Protein AF-A0A416JDW0-F1 (afdb_monomer_lite)

Foldseek 3Di:
DLVCPLDDLDPPPPDDDDDDPPDPCVPVVVVLVCCCQPVPANVCCVPFQNDDPQQFHADPQATDGDPVNVVVPDDGHPVCCVVGPNPDCPSPSHDDDPVVVVVVVVVVVVVVVVVVVDDDDDDQDPPLDPLCVVCVVVLVVLLVVLVVCCVVVVDPPVVSSVSSVVVCVVSVVVVVSCSRSVD

Radius of gyration: 22.22 Å; chains: 1; bounding box: 46×46×51 Å

Secondary structure (DSSP, 8-state):
-TTSTT--------------TT-S-HHHHHHHHHHHHH-HHHHHHHHTS--BTTTEEEETTEEEE-HHHHTTT-----TTGGGSS--SGGGSSSPPPHHHHHHHHHHHHHHHHHHHHPPP-PPPPTTS-HHHHHHHHHHHHHHHHHHHHHHTTSS-HHHHHHHHHHHHHHTTHHHHHHHHH--

pLDDT: mean 84.16, std 10.85, range [54.25, 98.12]

Structure (mmCIF, N/CA/C/O backbone):
data_AF-A0A416JDW0-F1
#
_entry.id   AF-A0A416JDW0-F1
#
loop_
_atom_site.group_PDB
_atom_site.id
_atom_site.type_symbol
_atom_site.label_atom_id
_atom_site.label_alt_id
_atom_site.label_comp_id
_atom_site.label_asym_id
_atom_site.label_entity_id
_atom_site.label_seq_id
_atom_site.pdbx_PDB_ins_code
_atom_site.Cartn_x
_atom_site.Cartn_y
_atom_site.Cartn_z
_atom_site.occupancy
_atom_site.B_iso_or_equiv
_atom_site.auth_seq_id
_atom_site.auth_comp_id
_atom_site.auth_asym_id
_atom_site.auth_atom_id
_atom_site.pdbx_PDB_model_num
ATOM 1 N N . GLY A 1 1 ? -7.360 1.582 20.248 1.00 73.31 1 GLY A N 1
ATOM 2 C CA . GLY A 1 1 ? -8.631 2.336 20.183 1.00 73.31 1 GLY A CA 1
ATOM 3 C C . GLY A 1 1 ? -8.398 3.843 20.262 1.00 73.31 1 GLY A C 1
ATOM 4 O O . GLY A 1 1 ? -7.242 4.260 20.261 1.00 73.31 1 GLY A O 1
ATOM 5 N N . PRO A 1 2 ? -9.464 4.667 20.319 1.00 79.69 2 PRO A N 1
ATOM 6 C CA . PRO A 1 2 ? -9.404 6.138 20.328 1.00 79.69 2 PRO A CA 1
ATOM 7 C C . PRO A 1 2 ? -8.590 6.751 21.475 1.00 79.69 2 PRO A C 1
ATOM 9 O O . PRO A 1 2 ? -8.130 7.880 21.374 1.00 79.69 2 PRO A O 1
ATOM 12 N N . ASP A 1 3 ? -8.414 6.010 22.566 1.00 79.75 3 ASP A N 1
ATOM 13 C CA . ASP A 1 3 ? -7.656 6.407 23.753 1.00 79.75 3 ASP A CA 1
ATOM 14 C C . ASP A 1 3 ? -6.174 5.987 23.701 1.00 79.75 3 ASP A C 1
ATOM 16 O O . ASP A 1 3 ? -5.453 6.115 24.690 1.00 79.75 3 ASP A O 1
ATOM 20 N N . GLY A 1 4 ? -5.722 5.441 22.567 1.00 73.94 4 GLY A N 1
ATOM 21 C CA . GLY A 1 4 ? -4.365 4.931 22.387 1.00 73.94 4 GLY A CA 1
ATOM 22 C C . GLY A 1 4 ? -4.093 3.585 23.068 1.00 73.94 4 GLY A C 1
ATOM 23 O O . GLY A 1 4 ? -2.964 3.103 23.011 1.00 73.94 4 GLY A O 1
ATOM 24 N N . LYS A 1 5 ? -5.091 2.942 23.692 1.00 73.19 5 LYS A N 1
ATOM 25 C CA . LYS A 1 5 ? -4.924 1.625 24.328 1.00 73.19 5 LYS A CA 1
ATOM 26 C C . LYS A 1 5 ? -5.239 0.490 23.359 1.00 73.19 5 LYS A C 1
ATOM 28 O O . LYS A 1 5 ? -6.088 0.631 22.482 1.00 73.19 5 LYS A O 1
ATOM 33 N N . GLY A 1 6 ? -4.549 -0.640 23.526 1.00 66.31 6 GLY A N 1
ATOM 34 C CA . GLY A 1 6 ? -4.767 -1.858 22.732 1.00 66.31 6 GLY A CA 1
ATOM 35 C C . GLY A 1 6 ? -4.328 -1.763 21.267 1.00 66.31 6 GLY A C 1
ATOM 36 O O . GLY A 1 6 ? -4.784 -2.555 20.454 1.00 66.31 6 GLY A O 1
ATOM 37 N N . GLY A 1 7 ? -3.474 -0.790 20.927 1.00 67.69 7 GLY A N 1
ATOM 38 C CA . GLY A 1 7 ? -2.948 -0.603 19.575 1.00 67.69 7 GLY A CA 1
ATOM 39 C C . GLY A 1 7 ? -3.816 0.279 18.672 1.00 67.69 7 GLY A C 1
ATOM 40 O O . GLY A 1 7 ? -4.986 0.577 18.949 1.00 67.69 7 GLY A O 1
ATOM 41 N N . GLY A 1 8 ? -3.201 0.744 17.585 1.00 64.88 8 GLY A N 1
ATOM 42 C CA . GLY A 1 8 ? -3.895 1.401 16.484 1.00 64.88 8 GLY A CA 1
ATOM 43 C C . GLY A 1 8 ? -4.323 0.358 15.460 1.00 64.88 8 GLY A C 1
ATOM 44 O O . GLY A 1 8 ? -3.475 -0.363 14.940 1.00 64.88 8 GLY A O 1
ATOM 45 N N . LEU A 1 9 ? -5.620 0.296 15.154 1.00 70.56 9 LEU A N 1
ATOM 46 C CA . LEU A 1 9 ? -6.118 -0.464 14.009 1.00 70.56 9 LEU A CA 1
ATOM 47 C C . LEU A 1 9 ? -5.802 0.353 12.759 1.00 70.56 9 LEU A C 1
ATOM 49 O O . LEU A 1 9 ? -6.582 1.204 12.341 1.00 70.56 9 LEU A O 1
ATOM 53 N N . ASN A 1 10 ? -4.593 0.174 12.240 1.00 61.62 10 ASN A N 1
ATOM 54 C CA . ASN A 1 10 ? -4.193 0.749 10.970 1.00 61.62 10 ASN A CA 1
ATOM 55 C C . ASN A 1 10 ? -4.139 -0.370 9.939 1.00 61.62 10 ASN A C 1
ATOM 57 O O . ASN A 1 10 ? -3.278 -1.251 10.002 1.00 61.62 10 ASN A O 1
ATOM 61 N N . GLU A 1 11 ? -5.054 -0.310 8.981 1.00 59.06 11 GLU A N 1
ATOM 62 C CA . GLU A 1 11 ? -5.059 -1.194 7.830 1.00 59.06 11 GLU A CA 1
ATOM 63 C C . GLU A 1 11 ? -3.897 -0.824 6.912 1.00 59.06 11 GLU A C 1
ATOM 65 O O . GLU A 1 11 ? -4.017 -0.068 5.950 1.00 59.06 11 GLU A O 1
ATOM 70 N N . SER A 1 12 ? -2.730 -1.391 7.198 1.00 55.06 12 SER A N 1
ATOM 71 C CA . SER A 1 12 ? -1.720 -1.572 6.168 1.00 55.06 12 SER A CA 1
ATOM 72 C C . SER A 1 12 ? -2.220 -2.683 5.252 1.00 55.06 12 SER A C 1
ATOM 74 O O . SER A 1 12 ? -1.823 -3.837 5.421 1.00 55.06 12 SER A O 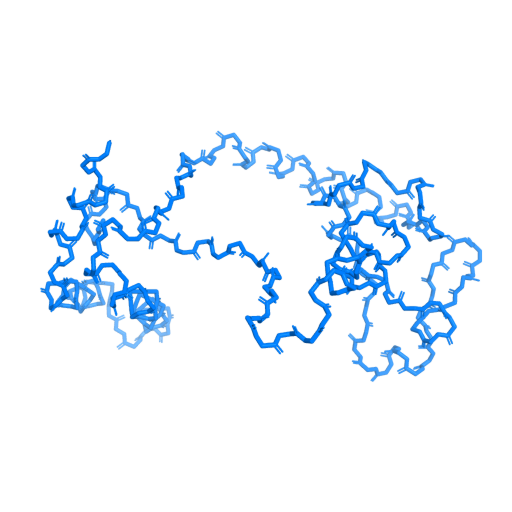1
ATOM 76 N N . ILE A 1 13 ? -3.062 -2.347 4.279 1.00 54.25 13 ILE A N 1
ATOM 77 C CA . ILE A 1 13 ? -3.380 -3.271 3.193 1.00 54.25 13 ILE A CA 1
ATOM 78 C C . ILE A 1 13 ? -2.045 -3.657 2.550 1.00 54.25 13 ILE A C 1
ATOM 80 O O . ILE A 1 13 ? -1.315 -2.804 2.044 1.00 54.25 13 ILE A O 1
ATOM 84 N N . GLN A 1 14 ? -1.685 -4.935 2.632 1.00 58.06 14 GLN A N 1
ATOM 85 C CA . GLN A 1 14 ? -0.688 -5.476 1.726 1.00 58.06 14 GLN A CA 1
ATOM 86 C C . GLN A 1 14 ? -1.386 -5.581 0.375 1.00 58.06 14 GLN A C 1
ATOM 88 O O . GLN A 1 14 ? -2.380 -6.295 0.249 1.00 58.06 14 GLN A O 1
ATOM 93 N N . THR A 1 15 ? -0.926 -4.814 -0.611 1.00 66.38 15 THR A N 1
ATOM 94 C CA . THR A 1 15 ? -1.395 -4.974 -1.987 1.00 66.38 15 THR A CA 1
ATOM 95 C C . THR A 1 15 ? -1.137 -6.419 -2.393 1.00 66.38 15 THR A C 1
ATOM 97 O O . THR A 1 15 ? 0.011 -6.856 -2.424 1.00 66.38 15 THR A O 1
ATOM 100 N N . ALA A 1 16 ? -2.205 -7.160 -2.668 1.00 76.19 16 ALA A N 1
ATOM 101 C CA . ALA A 1 16 ? -2.135 -8.553 -3.070 1.00 76.19 16 ALA A CA 1
ATOM 102 C C . ALA A 1 16 ? -2.875 -8.746 -4.390 1.00 76.19 16 ALA A C 1
ATOM 104 O O . ALA A 1 16 ? -3.900 -8.113 -4.651 1.00 76.19 16 ALA A O 1
ATOM 105 N N . TRP A 1 17 ? -2.351 -9.650 -5.208 1.00 85.38 17 TRP A N 1
ATOM 106 C CA . TRP A 1 17 ? -3.051 -10.153 -6.377 1.00 85.38 17 TRP A CA 1
ATOM 107 C C . TRP A 1 17 ? -3.919 -11.338 -5.958 1.00 85.38 17 TRP A C 1
ATOM 109 O O . TRP A 1 17 ? -3.442 -12.251 -5.286 1.00 85.38 17 TRP A O 1
ATOM 119 N N . CYS A 1 18 ? -5.182 -11.337 -6.375 1.00 90.38 18 CYS A N 1
ATOM 120 C CA . CYS A 1 18 ? -6.110 -12.438 -6.135 1.00 90.38 18 CYS A CA 1
ATOM 121 C C . CYS A 1 18 ? -6.569 -13.026 -7.470 1.00 90.38 18 CYS A C 1
ATOM 123 O O . CYS A 1 18 ? -6.873 -12.290 -8.410 1.00 90.38 18 CYS A O 1
ATOM 125 N N . ILE A 1 19 ? -6.665 -14.353 -7.538 1.00 95.50 19 ILE A N 1
ATOM 126 C CA . ILE A 1 19 ? -7.246 -15.062 -8.680 1.00 95.50 19 ILE A CA 1
ATOM 127 C C . ILE A 1 19 ? -8.703 -15.366 -8.337 1.00 95.50 19 ILE A C 1
ATOM 129 O O . ILE A 1 19 ? -8.986 -16.008 -7.327 1.00 95.50 19 ILE A O 1
ATOM 133 N N . SER A 1 20 ? -9.630 -14.885 -9.169 1.00 96.25 20 SER A N 1
ATOM 134 C CA . SER A 1 20 ? -11.060 -15.163 -8.999 1.00 96.25 20 SER A CA 1
ATOM 135 C C . SER A 1 20 ? -11.331 -16.669 -9.023 1.00 96.25 20 SER A C 1
ATOM 137 O O . SER A 1 20 ? -10.753 -17.392 -9.838 1.00 96.25 20 SER A O 1
ATOM 139 N N . SER A 1 21 ? -12.278 -17.128 -8.203 1.00 96.00 21 SER A N 1
ATOM 140 C CA . SER A 1 21 ? -12.799 -18.501 -8.250 1.00 96.00 21 SER A CA 1
ATOM 141 C C . SER A 1 21 ? -13.449 -18.853 -9.595 1.00 96.00 21 SER A C 1
ATOM 143 O O . SER A 1 21 ? -13.609 -20.028 -9.909 1.00 96.00 21 SER A O 1
ATOM 145 N N . GLU A 1 22 ? -13.788 -17.850 -10.406 1.00 97.50 22 GLU A N 1
ATOM 146 C CA . GLU A 1 22 ? -14.345 -18.004 -11.755 1.00 97.50 22 GLU A CA 1
ATOM 147 C C . GLU A 1 22 ? -13.271 -17.988 -12.861 1.00 97.50 22 GLU A C 1
ATOM 149 O O . GLU A 1 22 ? -13.596 -18.050 -14.051 1.00 97.50 22 GLU A O 1
ATOM 154 N N . CYS A 1 23 ? -11.985 -17.876 -12.506 1.00 97.62 23 CYS A N 1
ATOM 155 C CA . CYS A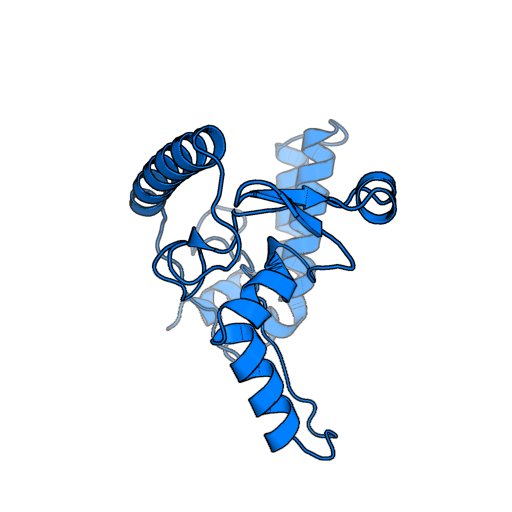 1 23 ? -10.900 -17.896 -13.481 1.00 97.62 23 CYS A CA 1
ATOM 156 C C . CYS A 1 23 ? -10.873 -19.241 -14.219 1.00 97.62 23 CYS A C 1
ATOM 158 O O . CYS A 1 23 ? -10.773 -20.303 -13.609 1.00 97.62 23 CYS A O 1
ATOM 160 N N . LYS A 1 24 ? -10.931 -19.193 -15.554 1.00 98.06 24 LYS A N 1
ATOM 161 C CA . LYS A 1 24 ? -10.934 -20.401 -16.394 1.00 98.06 24 LYS A CA 1
ATOM 162 C C . LYS A 1 24 ? -9.583 -21.119 -16.430 1.00 98.06 24 LYS A C 1
ATOM 164 O O . LYS A 1 24 ? -9.547 -22.294 -16.776 1.00 98.06 24 LYS A O 1
ATOM 169 N N . ASP A 1 25 ? -8.500 -20.414 -16.107 1.00 98.12 25 ASP A N 1
ATOM 170 C CA . ASP A 1 25 ? -7.140 -20.954 -16.061 1.00 98.12 25 ASP A CA 1
ATOM 171 C C . ASP A 1 25 ? -6.351 -20.308 -14.902 1.00 98.12 25 ASP A C 1
ATOM 173 O O . ASP A 1 25 ? -5.569 -19.373 -15.112 1.00 98.12 25 ASP A O 1
ATOM 177 N N . PRO A 1 26 ? -6.591 -20.752 -13.653 1.00 97.69 26 PRO A N 1
ATOM 178 C CA . PRO A 1 26 ? -5.926 -20.187 -12.481 1.00 97.69 26 PRO A CA 1
ATOM 179 C C . PRO A 1 26 ? -4.413 -20.447 -12.483 1.00 97.69 26 PRO A C 1
ATOM 181 O O . PRO A 1 26 ? -3.652 -19.627 -11.977 1.00 97.69 26 PRO A O 1
ATOM 184 N N . GLU A 1 27 ? -3.956 -21.535 -13.105 1.00 97.69 27 GLU A N 1
ATOM 185 C CA . GLU A 1 27 ? -2.532 -21.859 -13.220 1.00 97.69 27 GLU A CA 1
ATOM 186 C C . GLU A 1 27 ? -1.805 -20.876 -14.145 1.00 97.69 27 GLU A C 1
ATOM 188 O O . GLU A 1 27 ? -0.713 -20.405 -13.829 1.00 97.69 27 GLU A O 1
ATOM 193 N N . ALA A 1 28 ? -2.405 -20.513 -15.285 1.00 97.62 28 ALA A N 1
ATOM 194 C CA . ALA A 1 28 ? -1.854 -19.462 -16.138 1.00 97.62 28 ALA A CA 1
ATOM 195 C C . ALA A 1 28 ? -1.855 -18.097 -15.448 1.00 97.62 28 ALA A C 1
ATOM 197 O O . ALA A 1 28 ? -0.869 -17.369 -15.556 1.00 97.62 28 ALA A O 1
ATOM 198 N N . ALA A 1 29 ? -2.921 -17.761 -14.717 1.00 97.25 29 ALA A N 1
ATOM 199 C CA . ALA A 1 29 ? -2.973 -16.523 -13.946 1.00 97.25 29 ALA A CA 1
ATOM 200 C C . ALA A 1 29 ? -1.866 -16.471 -12.877 1.00 97.25 29 ALA A C 1
ATOM 202 O O . ALA A 1 29 ? -1.208 -15.441 -12.736 1.00 97.25 29 ALA A O 1
ATOM 203 N N . MET A 1 30 ? -1.600 -17.587 -12.188 1.00 96.19 30 MET A N 1
ATOM 204 C CA . MET A 1 30 ? -0.512 -17.671 -11.213 1.00 96.19 30 MET A CA 1
ATOM 205 C C . MET A 1 30 ? 0.859 -17.478 -11.867 1.00 96.19 30 MET A C 1
ATOM 207 O O . MET A 1 30 ? 1.655 -16.698 -11.355 1.00 96.19 30 MET A O 1
ATOM 211 N N . ARG A 1 31 ? 1.117 -18.088 -13.034 1.00 96.56 31 ARG A N 1
ATOM 212 C CA . ARG A 1 31 ? 2.378 -17.877 -13.775 1.00 96.56 31 ARG A CA 1
ATOM 213 C C . ARG A 1 31 ? 2.609 -16.413 -14.159 1.00 96.56 31 ARG A C 1
ATOM 215 O O . ARG A 1 31 ? 3.746 -15.953 -14.165 1.00 96.56 31 ARG A O 1
ATOM 222 N N . VAL A 1 32 ? 1.548 -15.667 -14.476 1.00 94.19 32 VAL A N 1
ATOM 223 C CA . VAL A 1 32 ? 1.656 -14.222 -14.751 1.00 94.19 32 VAL A CA 1
ATOM 224 C C . VAL A 1 32 ? 2.011 -13.447 -13.482 1.00 94.19 32 VAL A C 1
ATOM 226 O O . VAL A 1 32 ? 2.886 -12.585 -13.526 1.00 94.19 32 VAL A O 1
ATOM 229 N N . ILE A 1 33 ? 1.362 -13.754 -12.354 1.00 92.69 33 ILE A N 1
ATOM 230 C CA . ILE A 1 33 ? 1.663 -13.120 -11.060 1.00 92.69 33 ILE A CA 1
ATOM 231 C C . ILE A 1 33 ? 3.106 -13.420 -10.638 1.00 92.69 33 ILE A C 1
ATOM 233 O O . ILE A 1 33 ? 3.813 -12.507 -10.219 1.00 92.69 33 ILE A O 1
ATOM 237 N N . GLU A 1 34 ? 3.551 -14.669 -10.789 1.00 90.31 34 GLU A N 1
ATOM 238 C CA . GLU A 1 34 ? 4.932 -15.091 -10.545 1.00 90.31 34 GLU A CA 1
ATOM 239 C C . GLU A 1 34 ? 5.906 -14.264 -11.388 1.00 90.31 34 GLU A C 1
ATOM 241 O O . GLU A 1 34 ? 6.780 -13.615 -10.824 1.00 90.31 34 GLU A O 1
ATOM 246 N N . ALA A 1 35 ? 5.697 -14.176 -12.707 1.00 90.19 35 ALA A N 1
ATOM 247 C CA . ALA A 1 35 ? 6.548 -13.373 -13.583 1.00 90.19 35 ALA A CA 1
ATOM 248 C C . ALA A 1 35 ? 6.613 -11.898 -13.144 1.00 90.19 35 ALA A C 1
ATOM 250 O O . ALA A 1 35 ? 7.698 -11.346 -13.016 1.00 90.19 35 ALA A O 1
ATOM 251 N N . ILE A 1 36 ? 5.479 -11.264 -12.830 1.00 87.44 36 ILE A N 1
ATOM 252 C CA . ILE A 1 36 ? 5.455 -9.871 -12.343 1.00 87.44 36 ILE A CA 1
ATOM 253 C C . ILE A 1 36 ? 6.233 -9.711 -11.022 1.00 87.44 36 ILE A C 1
ATOM 255 O O . ILE A 1 36 ? 6.812 -8.654 -10.763 1.00 87.44 36 ILE A O 1
ATOM 259 N N . ALA A 1 37 ? 6.230 -10.728 -10.160 1.00 82.62 37 ALA A N 1
ATOM 260 C CA . ALA A 1 37 ? 6.868 -10.668 -8.850 1.00 82.62 37 ALA A CA 1
ATOM 261 C C . ALA A 1 37 ? 8.365 -11.015 -8.875 1.00 82.62 37 ALA A C 1
ATOM 263 O O . ALA A 1 37 ? 9.118 -10.458 -8.076 1.00 82.62 37 ALA A O 1
ATOM 264 N N . THR A 1 38 ? 8.788 -11.940 -9.741 1.00 81.19 38 THR A N 1
ATOM 265 C CA . THR A 1 38 ? 10.124 -12.552 -9.675 1.00 81.19 38 THR A CA 1
ATOM 266 C C . THR A 1 38 ? 10.998 -12.289 -10.890 1.00 81.19 38 THR A C 1
ATOM 268 O O . THR A 1 38 ? 12.216 -12.385 -10.765 1.00 81.19 38 THR A O 1
ATOM 271 N N . ASP A 1 39 ? 10.421 -12.002 -12.060 1.00 84.81 39 ASP A N 1
ATOM 272 C CA . ASP A 1 39 ? 11.208 -11.663 -13.244 1.00 84.81 39 ASP A CA 1
ATOM 273 C C . ASP A 1 39 ? 11.653 -10.188 -13.152 1.00 84.81 39 ASP A C 1
ATOM 275 O O . ASP A 1 39 ? 10.799 -9.300 -13.064 1.00 84.81 39 ASP A O 1
ATOM 279 N N . PRO A 1 40 ? 12.968 -9.894 -13.136 1.00 78.12 40 PRO A N 1
ATOM 280 C CA . PRO A 1 40 ? 13.460 -8.533 -12.924 1.00 78.12 40 PRO A CA 1
ATOM 281 C C . PRO A 1 40 ? 13.014 -7.537 -13.998 1.00 78.12 40 PRO A C 1
ATOM 283 O O . PRO A 1 40 ? 12.765 -6.372 -13.685 1.00 78.12 40 PRO A O 1
ATOM 286 N N . GLU A 1 41 ? 12.892 -7.984 -15.250 1.00 80.88 41 GLU A N 1
ATOM 287 C CA . GLU A 1 41 ? 12.478 -7.140 -16.370 1.00 80.88 41 GLU A CA 1
ATOM 288 C C . GLU A 1 41 ? 10.982 -6.831 -16.275 1.00 80.88 41 GLU A C 1
ATOM 290 O O . GLU A 1 41 ? 10.581 -5.666 -16.327 1.00 80.88 41 GLU A O 1
ATOM 295 N N . MET A 1 42 ? 10.155 -7.852 -16.040 1.00 86.00 42 MET A N 1
ATOM 296 C CA . MET A 1 42 ? 8.709 -7.692 -15.873 1.00 86.00 42 MET A CA 1
ATOM 297 C C . MET A 1 42 ? 8.364 -6.862 -14.639 1.00 86.00 42 MET A C 1
ATOM 299 O O . MET A 1 42 ? 7.500 -5.985 -14.713 1.00 86.00 42 MET A O 1
ATOM 303 N N . HIS A 1 43 ? 9.042 -7.096 -13.515 1.00 83.19 43 HIS A N 1
ATOM 304 C CA . HIS A 1 43 ? 8.826 -6.340 -12.286 1.00 83.19 43 HIS A CA 1
ATOM 305 C C . HIS A 1 43 ? 9.163 -4.858 -12.478 1.00 83.19 43 HIS A C 1
ATOM 307 O O . HIS A 1 43 ? 8.360 -3.980 -12.142 1.00 83.19 43 HIS A O 1
ATOM 313 N N . ALA A 1 44 ? 10.332 -4.570 -13.062 1.00 79.38 44 ALA A N 1
ATOM 314 C CA . ALA A 1 44 ? 10.753 -3.206 -13.349 1.00 79.38 44 ALA A CA 1
ATOM 315 C C . ALA A 1 44 ? 9.795 -2.526 -14.334 1.00 79.38 44 ALA A C 1
ATOM 317 O O . ALA A 1 44 ? 9.355 -1.401 -14.080 1.00 79.38 44 ALA A O 1
ATOM 318 N N . ALA A 1 45 ? 9.388 -3.217 -15.400 1.00 85.25 45 ALA A N 1
ATOM 319 C CA . ALA A 1 45 ? 8.436 -2.682 -16.362 1.00 85.25 45 ALA A CA 1
ATOM 320 C C . ALA A 1 45 ? 7.080 -2.351 -15.721 1.00 85.25 45 ALA A C 1
ATOM 322 O O . ALA A 1 45 ? 6.486 -1.325 -16.051 1.00 85.25 45 ALA A O 1
ATOM 323 N N . PHE A 1 46 ? 6.598 -3.171 -14.786 1.00 84.88 46 PHE A N 1
ATOM 324 C CA . PHE A 1 46 ? 5.284 -2.980 -14.172 1.00 84.88 46 PHE A CA 1
ATOM 325 C C . PHE A 1 46 ? 5.265 -1.895 -13.082 1.00 84.88 46 PHE A C 1
ATOM 327 O O . PHE A 1 46 ? 4.288 -1.153 -12.982 1.00 84.88 46 PHE A O 1
ATOM 334 N N . TYR A 1 47 ? 6.328 -1.774 -12.278 1.00 80.88 47 TYR A N 1
ATOM 335 C CA . TYR A 1 47 ? 6.335 -0.910 -11.085 1.00 80.88 47 TYR A CA 1
ATOM 336 C C . TYR A 1 47 ? 7.275 0.301 -11.147 1.00 80.88 47 TYR A C 1
ATOM 338 O O . TYR A 1 47 ? 7.180 1.175 -10.286 1.00 80.88 47 TYR A O 1
ATOM 346 N N . SER A 1 48 ? 8.203 0.354 -12.106 1.00 79.31 48 SER A N 1
ATOM 347 C CA . SER A 1 48 ? 9.346 1.281 -12.048 1.00 79.31 48 SER A CA 1
ATOM 348 C C . SER A 1 48 ? 9.578 2.053 -13.348 1.00 79.31 48 SER A C 1
ATOM 350 O O . SER A 1 48 ? 9.480 3.281 -13.375 1.00 79.31 48 SER A O 1
ATOM 352 N N . THR A 1 49 ? 9.895 1.345 -14.430 1.00 81.88 49 THR A N 1
ATOM 353 C CA . THR A 1 49 ? 10.434 1.926 -15.667 1.00 81.88 49 THR A CA 1
ATOM 354 C C . THR A 1 49 ? 9.437 1.924 -16.815 1.00 81.88 49 THR A C 1
ATOM 356 O O . THR A 1 49 ? 9.592 2.704 -17.746 1.00 81.88 49 THR A O 1
ATOM 359 N N . GLY A 1 50 ? 8.415 1.070 -16.815 1.00 86.69 50 GLY A N 1
ATOM 360 C CA . GLY A 1 50 ? 7.648 0.822 -18.037 1.00 86.69 50 GLY A CA 1
ATOM 361 C C . GLY A 1 50 ? 8.451 0.026 -19.073 1.00 86.69 50 GLY A C 1
ATOM 362 O O . GLY A 1 50 ? 9.490 -0.557 -18.777 1.00 86.69 50 GLY A O 1
ATOM 363 N N . VAL A 1 51 ? 7.940 -0.002 -20.301 1.00 88.44 51 VAL A N 1
ATOM 364 C CA . VAL A 1 51 ? 8.471 -0.809 -21.418 1.00 88.44 51 VAL A CA 1
ATOM 365 C C . VAL A 1 51 ? 9.419 0.006 -22.308 1.00 88.44 51 VAL A C 1
ATOM 367 O O . VAL A 1 51 ? 9.035 1.092 -22.761 1.00 88.44 51 VAL A O 1
ATOM 370 N N . GLU A 1 52 ? 10.607 -0.530 -22.605 1.00 88.81 52 GLU A N 1
ATOM 371 C CA . GLU A 1 52 ? 11.565 0.053 -23.559 1.00 88.81 52 GLU A CA 1
ATOM 372 C C . GLU A 1 52 ? 10.956 0.190 -24.969 1.00 88.81 52 GLU A C 1
ATOM 374 O O . GLU A 1 52 ? 10.136 -0.615 -25.406 1.00 88.81 52 GLU A O 1
ATOM 379 N N . GLY A 1 53 ? 11.303 1.257 -25.686 1.00 90.06 53 GLY A N 1
ATOM 380 C CA . GLY A 1 53 ? 10.763 1.606 -27.003 1.00 90.06 53 GLY A CA 1
ATOM 381 C C . GLY A 1 53 ? 9.352 2.203 -26.967 1.00 90.06 53 GLY A C 1
ATOM 382 O O . GLY A 1 53 ? 8.929 2.832 -27.936 1.00 90.06 53 GLY A O 1
ATOM 383 N N . VAL A 1 54 ? 8.630 2.061 -25.852 1.00 91.19 54 VAL A N 1
ATOM 384 C CA . VAL A 1 54 ? 7.311 2.676 -25.637 1.00 91.19 54 VAL A CA 1
ATOM 385 C C . VAL A 1 54 ? 7.428 3.868 -24.692 1.00 91.19 54 VAL A C 1
ATOM 387 O O . VAL A 1 54 ? 7.042 4.985 -25.044 1.00 91.19 54 VAL A O 1
ATOM 390 N N . HIS A 1 55 ? 7.973 3.636 -23.498 1.00 91.94 55 HIS A N 1
ATOM 391 C CA . HIS A 1 55 ? 8.042 4.626 -22.424 1.00 91.94 55 HIS A CA 1
ATOM 392 C C . HIS A 1 55 ? 9.417 5.278 -22.329 1.00 91.94 55 HIS A C 1
ATOM 394 O O . HIS A 1 55 ? 9.504 6.482 -22.102 1.00 91.94 55 HIS A O 1
ATOM 400 N N . TYR A 1 56 ? 10.480 4.510 -22.568 1.00 90.06 56 TYR A N 1
ATOM 401 C CA . TYR A 1 56 ? 11.850 5.009 -22.569 1.00 90.06 56 TYR A CA 1
ATOM 402 C C . TYR A 1 56 ? 12.692 4.359 -23.669 1.00 90.06 56 TYR A C 1
ATOM 404 O O . TYR A 1 56 ? 12.332 3.310 -24.198 1.00 90.06 56 TYR A O 1
ATOM 412 N N . THR A 1 57 ? 13.825 4.967 -23.989 1.00 90.94 57 THR A N 1
ATOM 413 C CA . THR A 1 57 ? 14.923 4.390 -24.774 1.00 90.94 57 THR A CA 1
ATOM 414 C C . THR A 1 57 ? 16.205 4.431 -23.955 1.00 90.94 57 THR A C 1
ATOM 416 O O . THR A 1 57 ? 16.334 5.256 -23.051 1.00 90.94 57 THR A O 1
ATOM 419 N N . ILE A 1 58 ? 17.156 3.542 -24.242 1.00 87.44 58 ILE A N 1
ATOM 420 C CA . ILE A 1 58 ? 18.465 3.568 -23.583 1.00 87.44 58 ILE A CA 1
ATOM 421 C C . ILE A 1 58 ? 19.413 4.474 -24.369 1.00 87.44 58 ILE A C 1
ATOM 423 O O . ILE A 1 58 ? 19.754 4.197 -25.518 1.00 87.44 58 ILE A O 1
ATOM 427 N N . GLU A 1 59 ? 19.891 5.530 -23.721 1.00 87.06 59 GLU A N 1
ATOM 428 C CA . GLU A 1 59 ? 20.907 6.436 -24.248 1.00 87.06 59 GLU A CA 1
ATOM 429 C C . GLU A 1 59 ? 22.080 6.485 -23.270 1.00 87.06 59 GLU A C 1
ATOM 431 O O . GLU A 1 59 ? 21.920 6.814 -22.098 1.00 87.06 59 GLU A O 1
ATOM 436 N N . ASN A 1 60 ? 23.281 6.117 -23.730 1.00 82.81 60 ASN A N 1
ATOM 437 C CA . ASN A 1 60 ? 24.493 6.072 -22.897 1.00 82.81 60 ASN A CA 1
ATOM 438 C C . ASN A 1 60 ? 24.338 5.244 -21.601 1.00 82.81 60 ASN A C 1
ATOM 440 O O . ASN A 1 60 ? 24.914 5.580 -20.568 1.00 82.81 60 ASN A O 1
ATOM 444 N N . GLY A 1 61 ? 23.554 4.162 -21.653 1.00 76.94 61 GLY A N 1
ATOM 445 C CA . GLY A 1 61 ? 23.297 3.290 -20.501 1.00 76.94 61 GLY A CA 1
ATOM 446 C C . GLY A 1 61 ? 22.265 3.827 -19.503 1.00 76.94 61 GLY A C 1
ATOM 447 O O . GLY A 1 61 ? 22.091 3.223 -18.447 1.00 76.94 61 GLY A O 1
ATOM 448 N N . GLN A 1 62 ? 21.579 4.928 -19.824 1.00 80.00 62 GLN A N 1
ATOM 449 C CA . GLN A 1 62 ? 20.509 5.512 -19.013 1.00 80.00 62 GLN A CA 1
ATOM 450 C C . GLN A 1 62 ? 19.176 5.452 -19.757 1.00 80.00 62 GLN A C 1
ATOM 452 O O . GLN A 1 62 ? 19.123 5.656 -20.970 1.00 80.00 62 GLN A O 1
ATOM 457 N N . ALA A 1 63 ? 18.090 5.200 -19.031 1.00 83.81 63 ALA A N 1
ATOM 458 C CA . ALA A 1 63 ? 16.747 5.293 -19.583 1.00 83.81 63 ALA A CA 1
ATOM 459 C C . ALA A 1 63 ? 16.337 6.762 -19.734 1.00 83.81 63 ALA A C 1
ATOM 461 O O . ALA A 1 63 ? 16.311 7.525 -18.767 1.00 83.81 63 ALA A O 1
ATOM 462 N N . VAL A 1 64 ? 15.978 7.138 -20.958 1.00 87.31 64 VAL A N 1
ATOM 463 C CA . VAL A 1 64 ? 15.470 8.458 -21.327 1.00 87.31 64 VAL A CA 1
ATOM 464 C C . VAL A 1 64 ? 14.034 8.296 -21.799 1.00 87.31 64 VAL A C 1
ATOM 466 O O . VAL A 1 64 ? 13.753 7.472 -22.666 1.00 87.31 64 VAL A O 1
ATOM 469 N N . ALA A 1 65 ? 13.110 9.058 -21.214 1.00 90.50 65 ALA A N 1
ATOM 470 C CA . ALA A 1 65 ? 11.703 8.994 -21.592 1.00 90.50 65 ALA A CA 1
ATOM 471 C C . ALA A 1 65 ? 11.517 9.315 -23.084 1.00 90.50 65 ALA A C 1
ATOM 473 O O . ALA A 1 65 ? 12.101 10.269 -23.598 1.00 90.50 65 ALA A O 1
ATOM 474 N N . THR A 1 66 ? 10.653 8.563 -23.769 1.00 92.19 66 THR A N 1
ATOM 475 C CA . THR A 1 66 ? 10.249 8.922 -25.134 1.00 92.19 66 THR A CA 1
ATOM 476 C C . THR A 1 66 ? 9.482 10.245 -25.115 1.00 92.19 66 THR A C 1
ATOM 478 O O . THR A 1 66 ? 8.827 10.580 -24.125 1.00 92.19 66 THR A O 1
ATOM 481 N N . GLU A 1 67 ? 9.491 10.992 -26.224 1.00 91.94 67 GLU A N 1
ATOM 482 C CA . GLU A 1 67 ? 8.767 12.273 -26.323 1.00 91.94 67 GLU A CA 1
ATOM 483 C C . GLU A 1 67 ? 7.279 12.123 -25.958 1.00 91.94 67 GLU A C 1
ATOM 485 O O . GLU A 1 67 ? 6.700 12.950 -25.252 1.00 91.94 67 GLU A O 1
ATOM 490 N N . LYS A 1 68 ? 6.654 11.022 -26.389 1.00 91.69 68 LYS A N 1
ATOM 491 C CA . LYS A 1 68 ? 5.259 10.720 -26.060 1.00 91.69 68 LYS A CA 1
ATOM 492 C C . LYS A 1 68 ? 5.059 10.488 -24.560 1.00 91.69 68 LYS A C 1
ATOM 494 O O . LYS A 1 68 ? 4.085 10.995 -24.008 1.00 91.69 68 LYS A O 1
ATOM 499 N N . ALA A 1 69 ? 5.945 9.729 -23.916 1.00 90.19 69 ALA A N 1
ATOM 500 C CA . ALA A 1 69 ? 5.845 9.428 -22.491 1.00 90.19 69 ALA A CA 1
ATOM 501 C C . ALA A 1 69 ? 6.117 10.671 -21.631 1.00 90.19 69 ALA A C 1
ATOM 503 O O . ALA A 1 69 ? 5.352 10.972 -20.718 1.00 90.19 69 ALA A O 1
ATOM 504 N N . ALA A 1 70 ? 7.134 11.466 -21.972 1.00 88.81 70 ALA A N 1
ATOM 505 C CA . ALA A 1 70 ? 7.434 12.713 -21.267 1.00 88.81 70 ALA A CA 1
ATOM 506 C C . ALA A 1 70 ? 6.214 13.656 -21.205 1.00 88.81 70 ALA A C 1
ATOM 508 O O . ALA A 1 70 ? 5.950 14.282 -20.180 1.00 88.81 70 ALA A O 1
ATOM 509 N N . ASN A 1 71 ? 5.408 13.685 -22.270 1.00 91.06 71 ASN A N 1
ATOM 510 C CA . ASN A 1 71 ? 4.191 14.494 -22.347 1.00 91.06 71 ASN A CA 1
ATOM 511 C C . ASN A 1 71 ? 2.979 13.913 -21.588 1.00 91.06 71 ASN A C 1
ATOM 513 O O . ASN A 1 71 ? 1.961 14.593 -21.473 1.00 91.06 71 ASN A O 1
ATOM 517 N N . SER A 1 72 ? 3.053 12.686 -21.060 1.00 87.94 72 SER A N 1
ATOM 518 C CA . SER A 1 72 ? 1.964 12.046 -20.304 1.00 87.94 72 SER A CA 1
ATOM 519 C C . SER A 1 72 ? 2.146 12.104 -18.784 1.00 87.94 72 SER A C 1
ATOM 521 O O . SER A 1 72 ? 1.398 11.451 -18.060 1.00 87.94 72 SER A O 1
ATOM 523 N N . GLY A 1 73 ? 3.156 12.829 -18.293 1.00 81.75 73 GLY A N 1
ATOM 524 C CA . GLY A 1 73 ? 3.524 12.829 -16.874 1.00 81.75 73 GLY A CA 1
ATOM 525 C C . GLY A 1 73 ? 4.219 11.541 -16.418 1.00 81.75 73 GLY A C 1
ATOM 526 O O . GLY A 1 73 ? 4.310 11.297 -15.218 1.00 81.75 73 GLY A O 1
ATOM 527 N N . TYR A 1 74 ? 4.694 10.715 -17.358 1.00 85.44 74 TYR A N 1
ATOM 528 C CA . TYR A 1 74 ? 5.519 9.555 -17.038 1.00 85.44 74 TYR A CA 1
ATOM 529 C C . TYR A 1 74 ? 6.847 10.003 -16.422 1.00 85.44 74 TYR A C 1
ATOM 531 O O . TYR A 1 74 ? 7.496 10.936 -16.899 1.00 85.44 74 TYR A O 1
ATOM 539 N N . SER A 1 75 ? 7.263 9.293 -15.382 1.00 80.81 75 SER A N 1
ATOM 540 C CA . SER A 1 75 ? 8.587 9.399 -14.795 1.00 80.81 75 SER A CA 1
ATOM 541 C C . SER A 1 75 ? 9.113 8.005 -14.490 1.00 80.81 75 SER A C 1
ATOM 543 O O . SER A 1 75 ? 8.365 7.111 -14.095 1.00 80.81 75 SER A O 1
ATOM 545 N N . ILE A 1 76 ? 10.417 7.826 -14.679 1.00 79.50 76 ILE A N 1
ATOM 546 C CA . ILE A 1 76 ? 11.101 6.617 -14.233 1.00 79.50 76 ILE A CA 1
ATOM 547 C C . ILE A 1 76 ? 11.225 6.697 -12.713 1.00 79.50 76 ILE A C 1
ATOM 549 O O . ILE A 1 76 ? 11.756 7.674 -12.180 1.00 79.50 76 ILE A O 1
ATOM 553 N N . SER A 1 77 ? 10.742 5.672 -12.016 1.00 77.06 77 SER A N 1
ATOM 554 C CA . SER A 1 77 ? 10.880 5.543 -10.568 1.00 77.06 77 SER A CA 1
ATOM 555 C C . SER A 1 77 ? 11.790 4.372 -10.236 1.00 77.06 77 SER A C 1
ATOM 557 O O . SER A 1 77 ? 11.583 3.272 -10.731 1.00 77.06 77 SER A O 1
ATOM 559 N N . TYR A 1 78 ? 12.764 4.591 -9.353 1.00 73.56 78 TYR A N 1
ATOM 560 C CA . TYR A 1 78 ? 13.624 3.527 -8.821 1.00 73.56 78 TYR A CA 1
ATOM 561 C C . TYR A 1 78 ? 13.242 3.109 -7.392 1.00 73.56 78 TYR A C 1
ATOM 563 O O . TYR A 1 78 ? 13.866 2.225 -6.810 1.00 73.56 78 TYR A O 1
ATOM 571 N N . GLY A 1 79 ? 12.211 3.738 -6.812 1.00 64.75 79 GLY A N 1
ATOM 572 C CA . GLY A 1 79 ? 11.875 3.597 -5.391 1.00 64.75 79 GLY A CA 1
ATOM 573 C C . GLY A 1 79 ? 11.302 2.233 -4.996 1.00 64.75 79 GLY A C 1
ATOM 574 O O . GLY A 1 79 ? 11.417 1.843 -3.838 1.00 64.75 79 GLY A O 1
ATOM 575 N N . TYR A 1 80 ? 10.706 1.491 -5.935 1.00 60.38 80 TYR A N 1
ATOM 576 C CA . TYR A 1 80 ? 10.174 0.152 -5.651 1.00 60.38 80 TYR A CA 1
ATOM 577 C C . TYR A 1 80 ? 11.229 -0.950 -5.748 1.00 60.38 80 TYR A C 1
ATOM 579 O O . TYR A 1 80 ? 11.088 -1.979 -5.097 1.00 60.38 80 TYR A O 1
ATOM 587 N N . ILE A 1 81 ? 12.326 -0.727 -6.474 1.00 60.47 81 ILE A N 1
ATOM 588 C CA . ILE A 1 81 ? 13.374 -1.743 -6.641 1.00 60.47 81 ILE A CA 1
ATOM 589 C C . ILE A 1 81 ? 14.038 -2.057 -5.294 1.00 60.47 81 ILE A C 1
ATOM 591 O O . ILE A 1 81 ? 14.223 -3.226 -4.970 1.00 60.47 81 ILE A O 1
ATOM 595 N N . THR A 1 82 ? 14.265 -1.050 -4.444 1.00 55.59 82 THR A N 1
ATOM 596 C CA . THR A 1 82 ? 14.818 -1.237 -3.087 1.00 55.59 82 THR A CA 1
ATOM 597 C C . THR A 1 82 ? 13.849 -1.893 -2.093 1.00 55.59 82 THR A C 1
ATOM 599 O O . THR A 1 82 ? 14.274 -2.292 -1.010 1.00 55.59 82 THR A O 1
ATOM 602 N N . SER A 1 83 ? 12.561 -2.014 -2.438 1.00 55.22 83 SER A N 1
ATOM 603 C CA . SER A 1 83 ? 11.526 -2.693 -1.637 1.00 55.22 83 SER A CA 1
ATOM 604 C C . SER A 1 83 ? 11.036 -4.009 -2.260 1.00 55.22 83 SER A C 1
ATOM 606 O O . SER A 1 83 ? 10.098 -4.620 -1.746 1.00 55.22 83 SER A O 1
ATOM 608 N N . SER A 1 84 ? 11.680 -4.456 -3.343 1.00 60.16 84 SER A N 1
ATOM 609 C CA . SER A 1 84 ? 11.354 -5.680 -4.081 1.00 60.16 84 SER A CA 1
ATOM 610 C C . SER A 1 84 ? 12.250 -6.866 -3.683 1.00 60.16 84 SER A C 1
ATOM 612 O O . SER A 1 84 ? 13.154 -6.735 -2.860 1.00 60.16 84 SER A O 1
ATOM 614 N N . PHE A 1 85 ? 12.022 -8.038 -4.291 1.00 61.72 85 PHE A N 1
ATOM 615 C CA . PHE A 1 85 ? 12.919 -9.201 -4.185 1.00 61.72 85 PHE A CA 1
ATOM 616 C C . PHE A 1 85 ? 14.208 -9.057 -5.014 1.00 61.72 85 PHE A C 1
ATOM 618 O O . PHE A 1 85 ? 15.030 -9.974 -5.033 1.00 61.72 85 PHE A O 1
ATOM 625 N N . ILE A 1 86 ? 14.389 -7.931 -5.709 1.00 65.12 86 ILE A N 1
ATOM 626 C CA . ILE A 1 86 ? 15.579 -7.645 -6.502 1.00 65.12 86 ILE A CA 1
ATOM 627 C C . ILE A 1 86 ? 16.654 -7.074 -5.559 1.00 65.12 86 ILE A C 1
ATOM 629 O O . ILE A 1 86 ? 16.443 -6.016 -4.967 1.00 65.12 86 ILE A O 1
ATOM 633 N N . PRO A 1 87 ? 17.804 -7.753 -5.389 1.00 61.50 87 PRO A N 1
ATOM 634 C CA . PRO A 1 87 ? 18.788 -7.388 -4.369 1.00 61.50 87 PRO A CA 1
ATOM 635 C C . PRO A 1 87 ? 19.532 -6.083 -4.683 1.00 61.50 87 PRO A C 1
ATOM 637 O O . PRO A 1 87 ? 19.949 -5.381 -3.762 1.00 61.50 87 PRO A O 1
ATOM 640 N N . ASP A 1 88 ? 19.708 -5.765 -5.968 1.00 69.56 88 ASP A N 1
ATOM 641 C CA . ASP A 1 88 ? 20.366 -4.555 -6.453 1.00 69.56 88 ASP A CA 1
ATOM 642 C C . ASP A 1 88 ? 19.985 -4.244 -7.916 1.00 69.56 88 ASP A C 1
ATOM 644 O O . ASP A 1 88 ? 19.308 -5.013 -8.600 1.00 69.56 88 ASP A O 1
ATOM 648 N N . PHE A 1 89 ? 20.451 -3.104 -8.426 1.00 74.06 89 PHE A N 1
ATOM 649 C CA . PHE A 1 89 ? 20.178 -2.680 -9.799 1.00 74.06 89 PHE A CA 1
ATOM 650 C C . PHE A 1 89 ? 20.927 -3.502 -10.863 1.00 74.06 89 PHE A C 1
ATOM 652 O O . PHE A 1 89 ? 20.642 -3.326 -12.042 1.00 74.06 89 PHE A O 1
ATOM 659 N N . SER A 1 90 ? 21.859 -4.400 -10.511 1.00 75.25 90 SER A N 1
ATOM 660 C CA . SER A 1 90 ? 22.744 -5.070 -11.486 1.00 75.25 90 SER A CA 1
ATOM 661 C C . SER A 1 90 ? 22.003 -5.971 -12.476 1.00 75.25 90 SER A C 1
ATOM 663 O O . SER A 1 90 ? 22.472 -6.182 -13.591 1.00 75.25 90 SER A O 1
ATOM 665 N N . SER A 1 91 ? 20.829 -6.464 -12.079 1.00 71.88 91 SER A N 1
ATOM 666 C CA . SER A 1 91 ? 19.951 -7.289 -12.913 1.00 71.88 91 SER A CA 1
ATOM 667 C C . SER A 1 91 ? 19.090 -6.487 -13.895 1.00 71.88 91 SER A C 1
ATOM 669 O O . SER A 1 91 ? 18.386 -7.078 -14.711 1.00 71.88 91 SER A O 1
ATOM 671 N N . LEU A 1 92 ? 19.136 -5.152 -13.839 1.00 72.56 92 LEU A N 1
ATOM 672 C CA . LEU A 1 92 ? 18.306 -4.285 -14.666 1.00 72.56 92 LEU A CA 1
ATOM 673 C C . LEU A 1 92 ? 19.030 -3.834 -15.932 1.00 72.56 92 LEU A C 1
ATOM 675 O O . LEU A 1 92 ? 20.198 -3.438 -15.905 1.00 72.56 92 LEU A O 1
ATOM 679 N N . ALA A 1 93 ? 18.274 -3.787 -17.029 1.00 70.19 93 ALA A N 1
ATOM 680 C CA . ALA A 1 93 ? 18.732 -3.230 -18.298 1.00 70.19 93 ALA A CA 1
ATOM 681 C C . ALA A 1 93 ? 19.110 -1.739 -18.188 1.00 70.19 93 ALA A C 1
ATOM 683 O O . ALA A 1 93 ? 20.007 -1.274 -18.887 1.00 70.19 93 ALA A O 1
ATOM 684 N N . CYS A 1 94 ? 18.458 -0.998 -17.284 1.00 72.12 94 CYS A N 1
ATOM 685 C CA . CYS A 1 94 ? 18.751 0.404 -17.012 1.00 72.12 94 CYS A CA 1
ATOM 686 C C . CYS A 1 94 ? 19.330 0.587 -15.610 1.00 72.12 94 CYS A C 1
ATOM 688 O O . CYS A 1 94 ? 18.701 0.230 -14.614 1.00 72.12 94 CYS A O 1
ATOM 690 N N . GLN A 1 95 ? 20.495 1.229 -15.539 1.00 77.88 95 GLN A N 1
ATOM 691 C CA . GLN A 1 95 ? 21.103 1.624 -14.276 1.00 77.88 95 GLN A CA 1
ATOM 692 C C . GLN A 1 95 ? 20.659 3.042 -13.888 1.00 77.88 95 GLN A C 1
ATOM 694 O O . GLN A 1 95 ? 20.592 3.913 -14.761 1.00 77.88 95 GLN A O 1
ATOM 699 N N . PRO A 1 96 ? 20.389 3.316 -12.598 1.00 78.31 96 PRO A N 1
ATOM 700 C CA . PRO A 1 96 ? 20.211 4.687 -12.140 1.00 78.31 96 PRO A CA 1
ATOM 701 C C . PRO A 1 96 ? 21.493 5.496 -12.386 1.00 78.31 96 PRO A C 1
ATOM 703 O O . PRO A 1 96 ? 22.605 4.967 -12.297 1.00 78.31 96 PRO A O 1
ATOM 706 N N . ASP A 1 97 ? 21.348 6.788 -12.679 1.00 82.44 97 ASP A N 1
ATOM 707 C CA . ASP A 1 97 ? 22.489 7.704 -12.721 1.00 82.44 97 ASP A CA 1
ATOM 708 C C . ASP A 1 97 ? 23.119 7.895 -11.324 1.00 82.44 97 ASP A C 1
ATOM 710 O O . ASP A 1 97 ? 22.534 7.535 -10.300 1.00 82.44 97 ASP A O 1
ATOM 714 N N . GLU A 1 98 ? 24.325 8.468 -11.272 1.00 84.88 98 GLU A N 1
ATOM 715 C CA . GLU A 1 98 ? 25.068 8.642 -10.014 1.00 84.88 98 GLU A CA 1
ATOM 716 C C . GLU A 1 98 ? 24.313 9.482 -8.977 1.00 84.88 98 GLU A C 1
ATOM 718 O O . GLU A 1 98 ? 24.320 9.156 -7.792 1.00 84.88 98 GLU A O 1
ATOM 723 N N . LYS A 1 99 ? 23.580 10.511 -9.411 1.00 85.88 99 LYS A N 1
ATOM 724 C CA . LYS A 1 99 ? 22.791 11.347 -8.501 1.00 85.88 99 LYS A CA 1
ATOM 725 C C . LYS A 1 99 ? 21.649 10.543 -7.876 1.00 85.88 99 LYS A C 1
ATOM 727 O O . LYS A 1 99 ? 21.380 10.669 -6.684 1.00 85.88 99 LYS A O 1
ATOM 732 N N . ASN A 1 100 ? 20.970 9.719 -8.668 1.00 82.00 100 ASN A N 1
ATOM 733 C CA . ASN A 1 100 ? 19.917 8.836 -8.185 1.00 82.00 100 ASN A CA 1
ATOM 734 C C . ASN A 1 100 ? 20.475 7.767 -7.239 1.00 82.00 100 ASN A C 1
ATOM 736 O O . ASN A 1 100 ? 19.860 7.516 -6.206 1.00 82.00 100 ASN A O 1
ATOM 740 N N . LYS A 1 101 ? 21.655 7.198 -7.522 1.00 82.25 101 LYS A N 1
ATOM 741 C CA . LYS A 1 101 ? 22.336 6.273 -6.597 1.00 82.25 101 LYS A CA 1
ATOM 742 C C . LYS A 1 101 ? 22.614 6.925 -5.242 1.00 82.25 101 LYS A C 1
ATOM 744 O O . LYS A 1 101 ? 22.271 6.345 -4.216 1.00 82.25 101 LYS A O 1
ATOM 749 N N . GLU A 1 102 ? 23.161 8.141 -5.226 1.00 86.31 102 GLU A N 1
ATOM 750 C CA . GLU A 1 102 ? 23.415 8.887 -3.984 1.00 86.31 102 GLU A CA 1
ATOM 751 C C . GLU A 1 102 ? 22.127 9.125 -3.178 1.00 86.31 102 GLU A C 1
ATOM 753 O O . GLU A 1 102 ? 22.097 8.907 -1.965 1.00 86.31 102 GLU A O 1
ATOM 758 N N . ILE A 1 103 ? 21.039 9.529 -3.845 1.00 85.38 103 ILE A N 1
ATOM 759 C CA . ILE A 1 103 ? 19.735 9.748 -3.199 1.00 85.38 103 ILE A CA 1
ATOM 760 C C . ILE A 1 103 ? 19.189 8.446 -2.602 1.00 85.38 103 ILE A C 1
ATOM 762 O O . ILE A 1 103 ? 18.684 8.454 -1.478 1.00 85.38 103 ILE A O 1
ATOM 766 N N . LEU A 1 104 ? 19.292 7.335 -3.333 1.00 80.88 104 LEU A N 1
ATOM 767 C CA . LEU A 1 104 ? 18.797 6.029 -2.897 1.00 80.88 104 LEU A CA 1
ATOM 768 C C . LEU A 1 104 ? 19.553 5.507 -1.671 1.00 80.88 104 LEU A C 1
ATOM 770 O O . LEU A 1 104 ? 18.919 4.987 -0.754 1.00 80.88 104 LEU A O 1
ATOM 774 N N . GLU A 1 105 ? 20.872 5.695 -1.603 1.00 82.62 105 GLU A N 1
ATOM 775 C CA . GLU A 1 105 ? 21.667 5.329 -0.421 1.00 82.62 105 GLU A CA 1
ATOM 776 C C . GLU A 1 105 ? 21.254 6.139 0.815 1.00 82.62 105 GLU A C 1
ATOM 778 O O . GLU A 1 105 ? 21.044 5.584 1.897 1.00 82.62 105 GLU A O 1
ATOM 783 N N . VAL A 1 106 ? 21.040 7.449 0.656 1.00 86.94 106 VAL A N 1
ATOM 784 C CA . VAL A 1 106 ? 20.532 8.305 1.740 1.00 86.94 106 VAL A CA 1
ATOM 785 C C . VAL A 1 106 ? 19.129 7.865 2.177 1.00 86.94 106 VAL A C 1
ATOM 787 O O . VAL A 1 106 ? 18.856 7.747 3.374 1.00 86.94 106 VAL A O 1
ATOM 790 N N . GLN A 1 107 ? 18.235 7.576 1.228 1.00 83.38 107 GLN A N 1
ATOM 791 C CA . GLN A 1 107 ? 16.887 7.082 1.514 1.00 83.38 107 GLN A CA 1
ATOM 792 C C . GLN A 1 107 ? 16.917 5.742 2.259 1.00 83.38 107 GLN A C 1
ATOM 794 O O . GLN A 1 107 ? 16.150 5.548 3.207 1.00 83.38 107 GLN A O 1
ATOM 799 N N . LYS A 1 108 ? 17.801 4.825 1.855 1.00 81.31 108 LYS A N 1
ATOM 800 C CA . LYS A 1 108 ? 17.995 3.531 2.510 1.00 81.31 108 LYS A CA 1
ATOM 801 C C . LYS A 1 108 ? 18.435 3.715 3.959 1.00 81.31 108 LYS A C 1
ATOM 803 O O . LYS A 1 108 ? 17.798 3.148 4.841 1.00 81.31 108 LYS A O 1
ATOM 808 N N . ALA A 1 109 ? 19.419 4.576 4.219 1.00 85.44 109 ALA A N 1
ATOM 809 C CA . ALA A 1 109 ? 19.873 4.875 5.577 1.00 85.44 109 ALA A CA 1
ATOM 810 C C . ALA A 1 109 ? 18.745 5.437 6.464 1.00 85.44 109 ALA A C 1
ATOM 812 O O . ALA A 1 109 ? 18.557 4.984 7.596 1.00 85.44 109 ALA A O 1
ATOM 813 N N . TYR A 1 110 ? 17.939 6.374 5.947 1.00 87.19 110 TYR A N 1
ATOM 814 C CA . TYR A 1 110 ? 16.768 6.879 6.674 1.00 87.19 110 TYR A CA 1
ATOM 815 C C . TYR A 1 110 ? 15.718 5.796 6.927 1.00 87.19 110 TYR A C 1
ATOM 817 O O . TYR A 1 110 ? 15.132 5.751 8.008 1.00 87.19 110 TYR A O 1
ATOM 825 N N . THR A 1 111 ? 15.485 4.920 5.949 1.00 83.00 111 THR A N 1
ATOM 826 C CA . THR A 1 111 ? 14.527 3.815 6.071 1.00 83.00 111 THR A CA 1
ATOM 827 C C . THR A 1 111 ? 14.983 2.820 7.132 1.00 83.00 111 THR A C 1
ATOM 829 O O . THR A 1 111 ? 14.193 2.446 7.994 1.00 83.00 111 THR A O 1
ATOM 832 N N . GLU A 1 112 ? 16.256 2.428 7.124 1.00 84.50 112 GLU A N 1
ATOM 833 C CA . GLU A 1 112 ? 16.838 1.528 8.122 1.00 84.50 112 GLU A CA 1
ATOM 834 C C . GLU A 1 112 ? 16.736 2.105 9.538 1.00 84.50 112 GLU A C 1
ATOM 836 O O . GLU A 1 112 ? 16.367 1.386 10.467 1.00 84.50 112 GLU A O 1
ATOM 841 N N . GLU A 1 113 ? 16.996 3.403 9.715 1.00 89.88 113 GLU A N 1
ATOM 842 C CA . GLU A 1 113 ? 16.851 4.061 11.016 1.00 89.88 113 GLU A CA 1
ATOM 843 C C . GLU A 1 113 ? 15.383 4.144 11.459 1.00 89.88 113 GLU A C 1
ATOM 845 O O . GLU A 1 113 ? 15.053 3.787 12.590 1.00 89.88 113 GLU A O 1
ATOM 850 N N . ALA A 1 114 ? 14.473 4.527 10.559 1.00 86.12 114 ALA A N 1
ATOM 851 C CA . ALA A 1 114 ? 13.041 4.570 10.848 1.00 86.12 114 ALA A CA 1
ATOM 852 C C . ALA A 1 114 ? 12.484 3.186 11.224 1.00 86.12 114 ALA A C 1
ATOM 854 O O . ALA A 1 114 ? 11.638 3.074 12.112 1.00 86.12 114 ALA A O 1
ATOM 855 N N . MET A 1 115 ? 12.985 2.119 10.597 1.00 82.50 115 MET A N 1
ATOM 856 C CA . MET A 1 115 ? 12.568 0.744 10.881 1.00 82.50 115 MET A CA 1
ATOM 857 C C . MET A 1 115 ? 12.960 0.282 12.290 1.00 82.50 115 MET A C 1
ATOM 859 O O . MET A 1 115 ? 12.247 -0.545 12.853 1.00 82.50 115 MET A O 1
ATOM 863 N N . LYS A 1 116 ? 14.010 0.852 12.905 1.00 87.38 116 LYS A N 1
ATOM 864 C CA . LYS A 1 116 ? 14.358 0.606 14.322 1.00 87.38 116 LYS A CA 1
ATOM 865 C C . LYS A 1 116 ? 13.353 1.226 15.293 1.00 87.38 116 LYS A C 1
ATOM 867 O O . LYS A 1 116 ? 13.201 0.738 16.408 1.00 87.38 116 LYS A O 1
ATOM 872 N N . LEU A 1 117 ? 12.685 2.303 14.879 1.00 87.56 117 LEU A N 1
ATOM 873 C CA . LEU A 1 117 ? 11.665 3.007 15.664 1.00 87.56 117 LEU A CA 1
ATOM 874 C C . LEU A 1 117 ? 10.253 2.465 15.415 1.00 87.56 117 LEU A C 1
ATOM 876 O O . LEU A 1 117 ? 9.301 2.871 16.085 1.00 87.56 117 LEU A O 1
ATOM 880 N N . ARG A 1 118 ? 10.095 1.572 14.434 1.00 79.94 118 ARG A N 1
ATOM 881 C CA . ARG A 1 118 ? 8.805 0.983 14.094 1.00 79.94 118 ARG A CA 1
ATOM 882 C C . ARG A 1 118 ? 8.337 0.095 15.246 1.00 79.94 118 ARG A C 1
ATOM 884 O O . ARG A 1 118 ? 9.035 -0.835 15.641 1.00 79.94 118 ARG A O 1
ATOM 891 N N . GLY A 1 119 ? 7.135 0.366 15.751 1.00 75.56 119 GLY A N 1
ATOM 892 C CA . GLY A 1 119 ? 6.460 -0.531 16.687 1.00 75.56 119 GLY A CA 1
ATOM 893 C C . GLY A 1 119 ? 6.171 -1.901 16.067 1.00 75.56 119 GLY A C 1
ATOM 894 O O . GLY A 1 119 ? 6.306 -2.097 14.853 1.00 75.56 119 GLY A O 1
ATOM 895 N N . ASP A 1 120 ? 5.754 -2.846 16.908 1.00 76.69 120 ASP A N 1
ATOM 896 C CA . ASP A 1 120 ? 5.335 -4.163 16.436 1.00 76.69 120 ASP A CA 1
ATOM 897 C C . ASP A 1 120 ? 4.187 -4.036 15.419 1.00 76.69 120 ASP A C 1
ATOM 899 O O . ASP A 1 120 ? 3.267 -3.231 15.591 1.00 76.69 120 ASP A O 1
ATOM 903 N N . LYS A 1 121 ? 4.270 -4.808 14.332 1.00 74.56 121 LYS A N 1
ATOM 904 C CA . LYS A 1 121 ? 3.260 -4.834 13.272 1.00 74.56 121 LYS A CA 1
ATOM 905 C C . LYS A 1 121 ? 2.649 -6.220 13.243 1.00 74.56 121 LYS A C 1
ATOM 907 O O . LYS A 1 121 ? 3.262 -7.156 12.736 1.00 74.56 121 LYS A O 1
ATOM 912 N N . GLN A 1 122 ? 1.417 -6.308 13.717 1.00 74.50 122 GLN A N 1
ATOM 913 C CA . GLN A 1 122 ? 0.661 -7.550 13.726 1.00 74.50 122 GLN A CA 1
ATOM 914 C C . GLN A 1 122 ? -0.327 -7.576 12.565 1.00 74.50 122 GLN A C 1
ATOM 916 O O . GLN A 1 122 ? -0.926 -6.560 12.207 1.00 74.50 122 GLN A O 1
ATOM 921 N N . MET A 1 123 ? -0.455 -8.743 11.940 1.00 75.25 123 MET A N 1
ATOM 922 C CA . MET A 1 123 ? -1.495 -8.980 10.950 1.00 75.25 123 MET A CA 1
ATOM 923 C C . MET A 1 123 ? -2.794 -9.272 11.690 1.00 75.25 123 MET A C 1
ATOM 925 O O . MET A 1 123 ? -2.809 -10.127 12.572 1.00 75.25 123 MET A O 1
ATOM 929 N N . ILE A 1 124 ? -3.873 -8.587 11.317 1.00 76.31 124 ILE A N 1
ATOM 930 C CA . ILE A 1 124 ? -5.204 -8.909 11.831 1.00 76.31 124 ILE A CA 1
ATOM 931 C C . ILE A 1 124 ? -5.647 -10.207 11.145 1.00 76.31 124 ILE A C 1
ATOM 933 O O . ILE A 1 124 ? -5.750 -10.221 9.914 1.00 76.31 124 ILE A O 1
ATOM 937 N N . PRO A 1 125 ? -5.853 -11.314 11.877 1.00 69.75 125 PRO A N 1
ATOM 938 C CA . PRO A 1 125 ? -6.206 -12.570 11.239 1.00 69.75 125 PRO A CA 1
ATOM 939 C C . PRO A 1 125 ? -7.662 -12.523 10.760 1.00 69.75 125 PRO A C 1
ATOM 941 O O . PRO A 1 125 ? -8.518 -11.947 11.437 1.00 69.75 125 PRO A O 1
ATOM 944 N N . PRO A 1 126 ? -7.970 -13.148 9.612 1.00 72.50 126 PRO A N 1
ATOM 945 C CA . PRO A 1 126 ? -9.337 -13.198 9.114 1.00 72.50 126 PRO A CA 1
ATOM 946 C C . PRO A 1 126 ? -10.235 -14.013 10.056 1.00 72.50 126 PRO A C 1
ATOM 948 O O . PRO A 1 126 ? -9.789 -14.998 10.649 1.00 72.50 126 PRO A O 1
ATOM 951 N N . ASN A 1 127 ? -11.519 -13.650 10.130 1.00 79.50 127 ASN A N 1
ATOM 952 C CA . ASN A 1 127 ? -12.566 -14.344 10.898 1.00 79.50 127 ASN A CA 1
ATOM 953 C C . ASN A 1 127 ? -12.380 -14.356 12.430 1.00 79.50 127 ASN A C 1
ATOM 955 O O . ASN A 1 127 ? -12.971 -15.193 13.112 1.00 79.50 127 ASN A O 1
ATOM 959 N N . VAL A 1 128 ? -11.565 -13.457 12.985 1.00 85.69 128 VAL A N 1
ATOM 960 C CA . VAL A 1 128 ? -11.374 -13.341 14.445 1.00 85.69 128 VAL A CA 1
ATOM 961 C C . VAL A 1 128 ? -12.476 -12.512 15.093 1.00 85.69 128 VAL A C 1
ATOM 963 O O . VAL A 1 128 ? -12.898 -12.808 16.207 1.00 85.69 128 VAL A O 1
ATOM 966 N N . SER A 1 129 ? -12.951 -11.485 14.391 1.00 89.31 129 SER A N 1
ATOM 967 C CA . SER A 1 129 ? -13.982 -10.576 14.872 1.00 89.31 129 SER A CA 1
ATOM 968 C C . SER A 1 129 ? -14.911 -10.206 13.724 1.00 89.31 129 SER A C 1
ATOM 970 O O . SER A 1 129 ? -14.521 -9.501 12.796 1.00 89.31 129 SER A O 1
ATOM 972 N N . THR A 1 130 ? -16.169 -10.640 13.804 1.00 90.69 130 THR A N 1
ATOM 973 C CA . THR A 1 130 ? -17.201 -10.217 12.845 1.00 90.69 130 THR A CA 1
ATOM 974 C C . THR A 1 130 ? -17.460 -8.711 12.933 1.00 90.69 130 THR A C 1
ATOM 976 O O . THR A 1 130 ? -17.796 -8.092 11.926 1.00 90.69 130 THR A O 1
ATOM 979 N N . LEU A 1 131 ? -17.271 -8.109 14.116 1.00 91.12 131 LEU A N 1
ATOM 980 C CA . LEU A 1 131 ? -17.343 -6.658 14.293 1.00 91.12 131 LEU A CA 1
ATOM 981 C C . LEU A 1 131 ? -16.260 -5.958 13.467 1.00 91.12 131 LEU A C 1
ATOM 983 O O . LEU A 1 131 ? -16.561 -5.001 12.754 1.00 91.12 131 LEU A O 1
ATOM 987 N N . TYR A 1 132 ? -15.027 -6.474 13.496 1.00 89.38 132 TYR A N 1
ATOM 988 C CA . TYR A 1 132 ? -13.950 -5.961 12.653 1.00 89.38 132 TYR A CA 1
ATOM 989 C C . TYR A 1 132 ? -14.278 -6.113 11.167 1.00 89.38 132 TYR A C 1
ATOM 991 O O . TYR A 1 132 ? -14.226 -5.122 10.445 1.00 89.38 132 TYR A O 1
ATOM 999 N N . ASP A 1 133 ? -14.708 -7.295 10.722 1.00 87.25 133 ASP A N 1
ATOM 1000 C CA . ASP A 1 133 ? -15.029 -7.545 9.308 1.00 87.25 133 ASP A CA 1
ATOM 1001 C C . ASP A 1 133 ? -16.120 -6.593 8.768 1.00 87.25 133 ASP A C 1
ATOM 1003 O O . ASP A 1 133 ? -16.124 -6.243 7.587 1.00 87.25 133 ASP A O 1
ATOM 1007 N N . GLN A 1 134 ? -17.036 -6.138 9.630 1.00 88.50 134 GLN A N 1
ATOM 1008 C CA . GLN A 1 134 ? -18.099 -5.189 9.282 1.00 88.50 134 GLN A CA 1
ATOM 1009 C C . GLN A 1 134 ? -17.668 -3.717 9.376 1.00 88.50 134 GLN A C 1
ATOM 1011 O O . GLN A 1 134 ? -18.145 -2.890 8.596 1.00 88.50 134 GLN A O 1
ATOM 1016 N N . ALA A 1 135 ? -16.805 -3.367 10.334 1.00 89.56 135 ALA A N 1
ATOM 1017 C CA . ALA A 1 135 ? -16.467 -1.979 10.659 1.00 89.56 135 ALA A CA 1
ATOM 1018 C C . ALA A 1 135 ? -15.127 -1.499 10.077 1.00 89.56 135 ALA A C 1
ATOM 1020 O O . ALA A 1 135 ? -14.931 -0.290 9.952 1.00 89.56 135 ALA A O 1
ATOM 1021 N N . ALA A 1 136 ? -14.234 -2.418 9.705 1.00 84.69 136 ALA A N 1
ATOM 1022 C CA . ALA A 1 136 ? -12.880 -2.209 9.183 1.00 84.69 136 ALA A CA 1
ATOM 1023 C C . ALA A 1 136 ? -12.751 -0.988 8.253 1.00 84.69 136 ALA A C 1
ATOM 1025 O O . ALA A 1 136 ? -12.090 0.002 8.584 1.00 84.69 136 ALA A O 1
ATOM 1026 N N . ALA A 1 137 ? -13.487 -1.008 7.137 1.00 82.31 137 ALA A N 1
ATOM 1027 C CA . ALA A 1 137 ? -13.455 0.063 6.142 1.00 82.31 137 ALA A CA 1
ATOM 1028 C C . ALA A 1 137 ? -13.906 1.422 6.712 1.00 82.31 137 ALA A C 1
ATOM 1030 O O . ALA A 1 137 ? -13.314 2.460 6.400 1.00 82.31 137 ALA A O 1
ATOM 1031 N N . SER A 1 138 ? -14.926 1.410 7.576 1.00 89.88 138 SER A N 1
ATOM 1032 C CA . SER A 1 138 ? -15.496 2.610 8.194 1.00 89.88 138 SER A CA 1
ATOM 1033 C C . SER A 1 138 ? -14.546 3.239 9.214 1.00 89.88 138 SER A C 1
ATOM 1035 O O . SER A 1 138 ? -14.457 4.462 9.292 1.00 89.88 138 SER A O 1
ATOM 1037 N N . ILE A 1 139 ? -13.785 2.430 9.962 1.00 88.25 139 ILE A N 1
ATOM 1038 C CA . ILE A 1 139 ? -12.811 2.918 10.951 1.00 88.25 139 ILE A CA 1
ATOM 1039 C C . ILE A 1 139 ? -11.776 3.814 10.269 1.00 88.25 139 ILE A C 1
ATOM 1041 O O . ILE A 1 139 ? -11.578 4.965 10.674 1.00 88.25 139 ILE A O 1
ATOM 1045 N N . THR A 1 140 ? -11.165 3.312 9.192 1.00 84.75 140 THR A N 1
ATOM 1046 C CA . THR A 1 140 ? -10.156 4.050 8.427 1.00 84.75 140 THR A CA 1
ATOM 1047 C C . THR A 1 140 ? -10.743 5.313 7.794 1.00 84.75 140 THR A C 1
ATOM 1049 O O . THR A 1 140 ? -10.107 6.371 7.844 1.00 84.75 140 THR A O 1
ATOM 1052 N N . SER A 1 141 ? -11.941 5.244 7.198 1.00 89.38 141 SER A N 1
ATOM 1053 C CA . SER A 1 141 ? -12.556 6.411 6.553 1.00 89.38 141 SER A CA 1
ATOM 1054 C C . SER A 1 141 ? -12.951 7.493 7.553 1.00 89.38 141 SER A C 1
ATOM 1056 O O . SER A 1 141 ? -12.627 8.659 7.335 1.00 89.38 141 SER A O 1
ATOM 1058 N N . THR A 1 142 ? -13.585 7.126 8.670 1.00 92.62 142 THR A N 1
ATOM 1059 C CA . THR A 1 142 ? -14.034 8.088 9.683 1.00 92.62 142 THR A CA 1
ATOM 1060 C C . THR A 1 142 ? -12.848 8.761 10.365 1.00 92.62 142 THR A C 1
ATOM 1062 O O . THR A 1 142 ? -12.864 9.975 10.561 1.00 92.62 142 THR A O 1
ATOM 1065 N N . TRP A 1 143 ? -11.778 8.018 10.665 1.00 89.12 143 TRP A N 1
ATOM 1066 C CA . TRP A 1 143 ? -10.547 8.614 11.186 1.00 89.12 143 TRP A CA 1
ATOM 1067 C C . TRP A 1 143 ? -9.948 9.640 10.210 1.00 89.12 143 TRP A C 1
ATOM 1069 O O . TRP A 1 143 ? -9.646 10.765 10.612 1.00 89.12 143 TRP A O 1
ATOM 1079 N N . LYS A 1 144 ? -9.824 9.291 8.920 1.00 91.12 144 LYS A N 1
ATOM 1080 C CA . LYS A 1 144 ? -9.297 10.201 7.885 1.00 91.12 144 LYS A CA 1
ATOM 1081 C C . LYS A 1 144 ? -10.150 11.455 7.724 1.00 91.12 144 LYS A C 1
ATOM 1083 O O . LYS A 1 144 ? -9.597 12.541 7.552 1.00 91.12 144 LYS A O 1
ATOM 1088 N N . GLU A 1 145 ? -11.471 11.319 7.783 1.00 95.00 145 GLU A N 1
ATOM 1089 C CA . GLU A 1 145 ? -12.397 12.448 7.705 1.00 95.00 145 GLU A CA 1
ATOM 1090 C C . GLU A 1 145 ? -12.206 13.406 8.886 1.00 95.00 145 GLU A C 1
ATOM 1092 O O . GLU A 1 145 ? -11.983 14.599 8.677 1.00 95.00 145 GLU A O 1
ATOM 1097 N N . VAL A 1 146 ? -12.202 12.882 10.115 1.00 95.25 146 VAL A N 1
ATOM 1098 C CA . VAL A 1 146 ? -11.986 13.674 11.335 1.00 95.25 146 VAL A CA 1
ATOM 1099 C C . VAL A 1 146 ? -10.642 14.400 11.290 1.00 95.25 146 VAL A C 1
ATOM 1101 O O . VAL A 1 146 ? -10.581 15.606 11.526 1.00 95.25 146 VAL A O 1
ATOM 1104 N N . VAL A 1 147 ? -9.561 13.697 10.937 1.00 93.88 147 VAL A N 1
ATOM 1105 C CA . VAL A 1 147 ? -8.224 14.300 10.807 1.00 93.88 147 VAL A CA 1
ATOM 1106 C C . VAL A 1 147 ? -8.221 15.402 9.748 1.00 93.88 147 VAL A C 1
ATOM 1108 O O . VAL A 1 147 ? -7.646 16.466 9.973 1.00 93.88 147 VAL A O 1
ATOM 1111 N N . SER A 1 148 ? -8.899 15.190 8.620 1.00 96.94 148 SER A N 1
ATOM 1112 C CA . SER A 1 148 ? -8.994 16.193 7.554 1.00 96.94 148 SER A CA 1
ATOM 1113 C C . SER A 1 148 ? -9.733 17.447 8.021 1.00 96.94 148 SER A C 1
ATOM 1115 O O . SER A 1 148 ? -9.270 18.557 7.770 1.00 96.94 148 SER A O 1
ATOM 1117 N N . GLN A 1 149 ? -10.838 17.293 8.754 1.00 97.50 149 GLN A N 1
ATOM 1118 C CA . GLN A 1 149 ? -11.583 18.419 9.324 1.00 97.50 149 GLN A CA 1
ATOM 1119 C C . GLN A 1 149 ? -10.744 19.216 10.332 1.00 97.50 149 GLN A C 1
ATOM 1121 O O . GLN A 1 149 ? -10.814 20.445 10.333 1.00 97.50 149 GLN A O 1
ATOM 1126 N N . ILE A 1 150 ? -9.933 18.537 11.154 1.00 97.50 150 ILE A N 1
ATOM 1127 C CA . ILE A 1 150 ? -9.010 19.182 12.102 1.00 97.50 150 ILE A CA 1
ATOM 1128 C C . ILE A 1 150 ? -7.947 19.987 11.343 1.00 97.50 150 ILE A C 1
ATOM 1130 O O . ILE A 1 150 ? -7.748 21.166 11.627 1.00 97.50 150 ILE A O 1
ATOM 1134 N N . ILE A 1 151 ? -7.284 19.379 10.353 1.00 97.00 151 ILE A N 1
ATOM 1135 C CA . ILE A 1 151 ? -6.217 20.028 9.567 1.00 97.00 151 ILE A CA 1
ATOM 1136 C C . ILE A 1 151 ? -6.746 21.255 8.819 1.00 97.00 151 ILE A C 1
ATOM 1138 O O . ILE A 1 151 ? -6.074 22.282 8.755 1.00 97.00 151 ILE A O 1
ATOM 1142 N N . LEU A 1 152 ? -7.958 21.161 8.273 1.00 97.56 152 LEU A N 1
ATOM 1143 C CA . LEU A 1 152 ? -8.615 22.261 7.568 1.00 97.56 152 LEU A CA 1
ATOM 1144 C C . LEU A 1 152 ? -9.222 23.308 8.517 1.00 97.56 152 LEU A C 1
ATOM 1146 O O . LEU A 1 152 ? -9.828 24.269 8.047 1.00 97.56 152 LEU A O 1
ATOM 1150 N N . GLY A 1 153 ? -9.100 23.131 9.836 1.00 96.56 153 GLY A N 1
ATOM 1151 C CA . GLY A 1 153 ? -9.630 24.056 10.839 1.0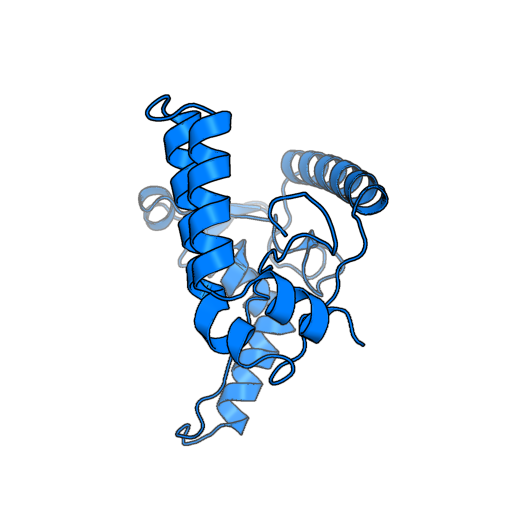0 96.56 153 GLY A CA 1
ATOM 1152 C C . GLY A 1 153 ? -11.159 24.112 10.895 1.00 96.56 153 GLY A C 1
ATOM 1153 O O . GLY A 1 153 ? -11.718 25.067 11.424 1.00 96.56 153 GLY A O 1
ATOM 1154 N N . SER A 1 154 ? -11.845 23.111 10.336 1.00 97.12 154 SER A N 1
ATOM 1155 C CA . SER A 1 154 ? -13.312 23.009 10.355 1.00 97.12 154 SER A CA 1
ATOM 1156 C C . SER A 1 154 ? -13.848 22.452 11.678 1.00 97.12 154 SER A C 1
ATOM 1158 O O . SER A 1 154 ? -15.024 22.628 11.982 1.00 97.12 154 SER A O 1
ATOM 1160 N N . THR A 1 155 ? -12.998 21.791 12.467 1.00 97.31 155 THR A N 1
ATOM 1161 C CA . THR A 1 155 ? -13.304 21.331 13.828 1.00 97.31 155 THR A CA 1
ATOM 1162 C C . THR A 1 155 ? -12.071 21.450 14.726 1.00 97.31 155 THR A C 1
ATOM 1164 O O . THR A 1 155 ? -10.942 21.506 14.233 1.00 97.31 155 THR A O 1
ATOM 1167 N N . SER A 1 156 ? -12.280 21.505 16.043 1.00 97.62 156 SER A N 1
ATOM 1168 C CA . SER A 1 156 ? -11.193 21.451 17.026 1.00 97.62 156 SER A CA 1
ATOM 1169 C C . SER A 1 156 ? -10.652 20.023 17.170 1.00 97.62 156 SER A C 1
ATOM 1171 O O . SER A 1 156 ? -11.307 19.051 16.783 1.00 97.62 156 SER A O 1
ATOM 1173 N N . VAL A 1 157 ? -9.460 19.875 17.755 1.00 96.06 157 VAL A N 1
ATOM 1174 C CA . VAL A 1 157 ? -8.910 18.546 18.071 1.00 96.06 157 VAL A CA 1
ATOM 1175 C C . VAL A 1 157 ? -9.837 17.817 19.043 1.00 96.06 157 VAL A C 1
ATOM 1177 O O . VAL A 1 157 ? -10.158 16.649 18.832 1.00 96.06 157 VAL A O 1
ATOM 1180 N N . GLU A 1 158 ? -10.306 18.508 20.080 1.00 96.00 158 GLU A N 1
ATOM 1181 C CA . GLU A 1 158 ? -11.185 17.954 21.105 1.00 96.00 158 GLU A CA 1
ATOM 1182 C C . GLU A 1 158 ? -12.516 17.465 20.519 1.00 96.00 158 GLU A C 1
ATOM 1184 O O . GLU A 1 158 ? -12.935 16.335 20.790 1.00 96.00 158 GLU A O 1
ATOM 1189 N N . ASP A 1 159 ? -13.163 18.276 19.679 1.00 96.88 159 ASP A N 1
ATOM 1190 C CA . ASP A 1 159 ? -14.445 17.922 19.064 1.00 96.88 159 ASP A CA 1
ATOM 1191 C C . ASP A 1 159 ? -14.286 16.814 18.019 1.00 96.88 159 ASP A C 1
ATOM 1193 O O . ASP A 1 159 ? -15.118 15.904 17.945 1.00 96.88 159 ASP A O 1
ATOM 1197 N N . GLY A 1 160 ? -13.194 16.837 17.249 1.00 95.81 160 GLY A N 1
ATOM 1198 C CA . GLY A 1 160 ? -12.852 15.765 16.319 1.00 95.81 160 GLY A CA 1
ATOM 1199 C C . GLY A 1 160 ? -12.653 14.425 17.032 1.00 95.81 160 GLY A C 1
ATOM 1200 O O . GLY A 1 160 ? -13.260 13.421 16.652 1.00 95.81 160 GLY A O 1
ATOM 1201 N N . LEU A 1 161 ? -11.876 14.402 18.120 1.00 93.38 161 LEU A N 1
ATOM 1202 C CA . LEU A 1 161 ? -11.668 13.194 18.928 1.00 93.38 161 LEU A CA 1
ATOM 1203 C C . LEU A 1 161 ? -12.970 12.684 19.550 1.00 93.38 161 LEU A C 1
ATOM 1205 O O . LEU A 1 161 ? -13.217 11.477 19.558 1.00 93.38 161 LEU A O 1
ATOM 1209 N N . LYS A 1 162 ? -13.833 13.587 20.028 1.00 95.50 162 LYS A N 1
ATOM 1210 C CA . LYS A 1 162 ? -15.157 13.225 20.544 1.00 95.50 162 LYS A CA 1
ATOM 1211 C C . LYS A 1 162 ? -16.032 12.590 19.462 1.00 95.50 162 LYS 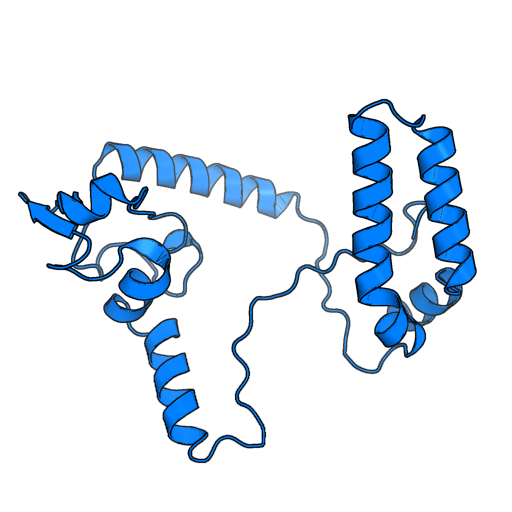A C 1
ATOM 1213 O O . LYS A 1 162 ? -16.674 11.576 19.723 1.00 95.50 162 LYS A O 1
ATOM 1218 N N . SER A 1 163 ? -16.032 13.150 18.253 1.00 94.81 163 SER A N 1
ATOM 1219 C CA . SER A 1 163 ? -16.744 12.581 17.103 1.00 94.81 163 SER A CA 1
ATOM 1220 C C . SER A 1 163 ? -16.252 11.168 16.783 1.00 94.81 163 SER A C 1
ATOM 1222 O O . SER A 1 163 ? -17.050 10.235 16.675 1.00 94.81 163 SER A O 1
ATOM 1224 N N . TYR A 1 164 ? -14.931 10.976 16.741 1.00 94.44 164 TYR A N 1
ATOM 1225 C CA . TYR A 1 164 ? -14.344 9.663 16.495 1.00 94.44 164 TYR A CA 1
ATOM 1226 C C . TYR A 1 164 ? -14.682 8.647 17.596 1.00 94.44 164 TYR A C 1
ATOM 1228 O O . TYR A 1 164 ? -14.996 7.496 17.296 1.00 94.44 164 TYR A O 1
ATOM 1236 N N . LYS A 1 165 ? -14.688 9.063 18.870 1.00 94.12 165 LYS A N 1
ATOM 1237 C CA . LYS A 1 165 ? -15.112 8.200 19.983 1.00 94.12 165 LYS A CA 1
ATOM 1238 C C . LYS A 1 165 ? -16.585 7.794 19.864 1.00 94.12 165 LYS A C 1
ATOM 1240 O O . LYS A 1 165 ? -16.889 6.625 20.059 1.00 94.12 165 LYS A O 1
ATOM 1245 N N . ASN A 1 166 ? -17.477 8.701 19.463 1.00 95.75 166 ASN A N 1
ATOM 1246 C CA . ASN A 1 166 ? -18.886 8.358 19.237 1.00 95.75 166 ASN A CA 1
ATOM 1247 C C . ASN A 1 166 ? -19.052 7.301 18.134 1.00 95.75 166 ASN A C 1
ATOM 1249 O O . ASN A 1 166 ? -19.840 6.370 18.284 1.00 95.75 166 ASN A O 1
ATOM 1253 N N . PHE A 1 167 ? -18.303 7.430 17.034 1.00 95.12 167 PHE A N 1
ATOM 1254 C CA . PHE A 1 167 ? -18.271 6.405 15.992 1.00 95.12 167 PHE A CA 1
ATOM 1255 C C . PHE A 1 167 ? -17.761 5.070 16.546 1.00 95.12 167 PHE A C 1
ATOM 1257 O O . PHE A 1 167 ? -18.408 4.042 16.356 1.00 95.12 167 P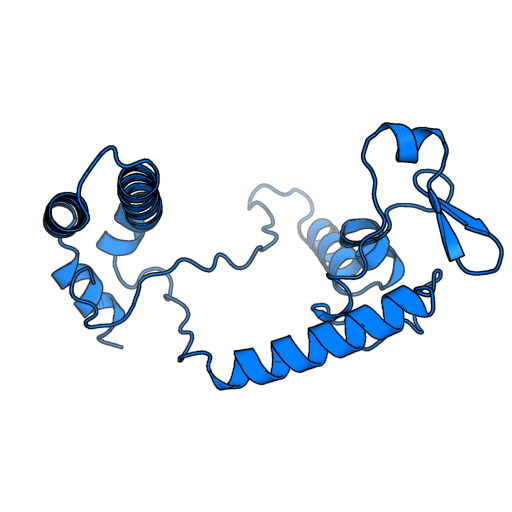HE A O 1
ATOM 1264 N N . TRP A 1 168 ? -16.640 5.087 17.267 1.00 94.25 168 TRP A N 1
ATOM 1265 C CA . TRP A 1 168 ? -16.054 3.886 17.859 1.00 94.25 168 TRP A CA 1
ATOM 1266 C C . TRP A 1 168 ? -17.039 3.144 18.769 1.00 94.25 168 TRP A C 1
ATOM 1268 O O . TRP A 1 168 ? -17.143 1.921 18.707 1.00 94.25 168 TRP A O 1
ATOM 1278 N N . ASP A 1 169 ? -17.800 3.884 19.571 1.00 95.12 169 ASP A N 1
ATOM 1279 C CA . ASP A 1 169 ? -18.824 3.316 20.448 1.00 95.12 169 ASP A CA 1
ATOM 1280 C C . ASP A 1 169 ? -20.002 2.737 19.650 1.00 95.12 169 ASP A C 1
ATOM 1282 O O . ASP A 1 169 ? -20.553 1.706 20.026 1.00 95.12 169 ASP A O 1
ATOM 1286 N N . SER A 1 170 ? -20.362 3.349 18.516 1.00 95.88 170 SER A N 1
ATOM 1287 C CA . SER A 1 170 ? -21.451 2.866 17.653 1.00 95.88 170 SER A CA 1
ATOM 1288 C C . SER A 1 170 ? -21.167 1.520 16.978 1.00 95.88 170 SER A C 1
ATOM 1290 O O . SER A 1 170 ? -22.110 0.811 16.630 1.00 95.88 170 SER A O 1
ATOM 1292 N N . VAL A 1 171 ? -19.890 1.161 16.810 1.00 93.94 171 VAL A N 1
ATOM 1293 C CA . VAL A 1 171 ? -19.452 -0.114 16.211 1.00 93.94 171 VAL A CA 1
ATOM 1294 C C . VAL A 1 171 ? -19.007 -1.145 17.254 1.00 93.94 171 VAL A C 1
ATOM 1296 O O . VAL A 1 171 ? -18.404 -2.150 16.894 1.00 93.94 171 VAL A O 1
ATOM 1299 N N . ASP A 1 172 ? -19.268 -0.887 18.540 1.00 94.31 172 ASP A N 1
ATOM 1300 C CA . ASP A 1 172 ? -18.787 -1.703 19.666 1.00 94.31 172 ASP A CA 1
ATOM 1301 C C . ASP A 1 172 ? -17.265 -1.955 19.604 1.00 94.31 172 ASP A C 1
ATOM 1303 O O . ASP A 1 172 ? -16.751 -3.066 19.778 1.00 94.31 172 ASP A O 1
ATOM 1307 N N . GLY A 1 173 ? -16.516 -0.885 19.316 1.00 91.94 173 GLY A N 1
ATOM 1308 C CA . GLY A 1 173 ? -15.090 -0.970 19.029 1.00 91.94 173 GLY A CA 1
ATOM 1309 C C . GLY A 1 173 ? -14.254 -1.510 20.195 1.00 91.94 173 GLY A C 1
ATOM 1310 O O . GLY A 1 173 ? -13.227 -2.145 19.968 1.00 91.94 173 GLY A O 1
ATOM 1311 N N . ASP A 1 174 ? -14.686 -1.315 21.445 1.00 91.19 174 ASP A N 1
ATOM 1312 C CA . ASP A 1 174 ? -13.982 -1.846 22.621 1.00 91.19 174 ASP A CA 1
ATOM 1313 C C . ASP A 1 174 ? -14.085 -3.377 22.713 1.00 91.19 174 ASP A C 1
ATOM 1315 O O . ASP A 1 174 ? -13.125 -4.030 23.131 1.00 91.19 174 ASP A O 1
ATOM 1319 N N . THR A 1 175 ? -15.221 -3.963 22.324 1.00 92.00 175 THR A N 1
ATOM 1320 C CA . THR A 1 175 ? -15.398 -5.421 22.263 1.00 92.00 175 THR A CA 1
ATOM 1321 C C . THR A 1 175 ? -14.611 -5.998 21.099 1.00 92.00 175 THR A C 1
ATOM 1323 O O . THR A 1 175 ? -13.799 -6.897 21.312 1.00 92.00 175 THR A O 1
ATOM 1326 N N . MET A 1 176 ? -14.736 -5.397 19.913 1.00 91.19 176 MET A N 1
ATOM 1327 C CA . MET A 1 176 ? -13.918 -5.731 18.743 1.00 91.19 176 MET A CA 1
ATOM 1328 C C . MET A 1 176 ? -12.421 -5.737 19.087 1.00 91.19 176 MET A C 1
ATOM 1330 O O . MET A 1 176 ? -11.701 -6.683 18.779 1.00 91.19 176 MET A O 1
ATOM 1334 N N . LEU A 1 177 ? -11.932 -4.712 19.790 1.00 88.31 177 LEU A N 1
ATOM 1335 C CA . LEU A 1 177 ? -10.523 -4.619 20.165 1.00 88.31 177 LEU A CA 1
ATOM 1336 C C . LEU A 1 177 ? -10.092 -5.717 21.149 1.00 88.31 177 LEU A C 1
ATOM 1338 O O . LEU A 1 177 ? -8.939 -6.144 21.112 1.00 88.31 177 LEU A O 1
ATOM 1342 N N . LYS A 1 178 ? -10.986 -6.175 22.030 1.00 88.56 178 LYS A N 1
ATOM 1343 C CA . LYS A 1 178 ? -10.716 -7.314 22.922 1.00 88.56 178 LYS A CA 1
ATOM 1344 C C . LYS A 1 178 ? -10.675 -8.632 22.160 1.00 88.56 178 LYS A C 1
ATOM 1346 O O . LYS A 1 178 ? -9.808 -9.440 22.456 1.00 88.56 178 LYS A O 1
ATOM 1351 N N . GLU A 1 179 ? -11.575 -8.842 21.202 1.00 89.44 179 GLU A N 1
ATOM 1352 C CA . GLU A 1 179 ? -11.581 -10.037 20.346 1.00 89.44 179 GLU A CA 1
ATOM 1353 C C . GLU A 1 179 ? -10.272 -10.149 19.559 1.00 89.44 179 GLU A C 1
ATOM 1355 O O . GLU A 1 179 ? -9.649 -11.207 19.541 1.00 89.44 179 GLU A O 1
ATOM 1360 N N . LEU A 1 180 ? -9.813 -9.032 18.986 1.00 86.00 180 LEU A N 1
ATOM 1361 C CA . LEU A 1 180 ? -8.565 -8.973 18.226 1.00 86.00 180 LEU A CA 1
ATOM 1362 C C . LEU A 1 180 ? -7.313 -9.181 19.095 1.00 86.00 180 LEU A C 1
ATOM 1364 O O . LEU A 1 180 ? -6.379 -9.841 18.656 1.00 86.00 180 LEU A O 1
ATOM 1368 N N . ASN A 1 181 ? -7.287 -8.636 20.317 1.00 81.88 181 ASN A N 1
ATOM 1369 C CA . ASN A 1 181 ? -6.141 -8.748 21.234 1.00 81.88 181 ASN A CA 1
ATOM 1370 C C . ASN A 1 181 ? -6.187 -9.981 22.153 1.00 8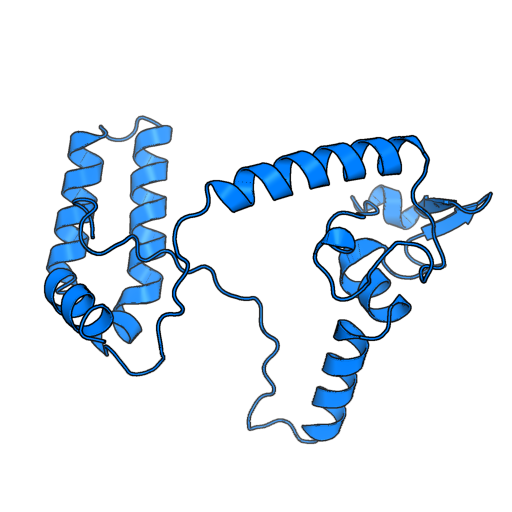1.88 181 ASN A C 1
ATOM 1372 O O . ASN A 1 181 ? -5.254 -10.202 22.918 1.00 81.88 181 ASN A O 1
ATOM 1376 N N . GLY A 1 182 ? -7.276 -10.751 22.146 1.00 72.75 182 GLY A N 1
ATOM 1377 C CA . GLY A 1 182 ? -7.442 -11.955 22.966 1.00 72.75 182 GLY A CA 1
ATOM 1378 C C . GLY A 1 182 ? -6.669 -13.172 22.451 1.00 72.75 182 GLY A C 1
ATOM 1379 O O . GLY A 1 182 ? -6.965 -14.289 22.878 1.00 72.75 182 GLY A O 1
ATOM 1380 N N . GLN A 1 183 ? -5.739 -12.955 21.519 1.00 57.00 183 GLN A N 1
ATOM 1381 C CA . GLN A 1 183 ? -4.881 -13.964 20.905 1.00 57.00 183 GLN A CA 1
ATOM 1382 C C . GLN A 1 183 ? -3.537 -14.088 21.616 1.00 57.00 183 GLN A C 1
ATOM 1384 O O . GLN A 1 183 ? -2.980 -13.048 22.031 1.00 57.00 183 GLN A O 1
#

Sequence (183 aa):
GPDGKGGGLNESIQTAWCISSECKDPEAAMRVIEAIATDPEMHAAFYSTGVEGVHYTIENGQAVATEKAANSGYSISYGYITSSFIPDFSSLACQPDEKNKEILEVQKAYTEEAMKLRGDKQMIPPNVSTLYDQAAASITSTWKEVVSQIILGSTSVEDGLKSYKNFWDSVDGDTMLKELNGQ